Protein AF-A0AA39QIR9-F1 (afdb_monomer_lite)

pLDDT: mean 86.11, std 10.98, range [43.44, 98.12]

Sequence (149 aa):
VAISDCYSLELSRDPSKNLQDYHADSPRQRIELWTPGAADGTTKFKWSLSSQTETTKNFFHRMQVLSWGDGEPIVTLDAVNDRIIIKNYKRDCDVTGCPSIPLDRFTDRTTVHFVVVIFSLKGSINYVIKDAADDSAALLSYSVKGNGK

Secondary structure (DSSP, 8-state):
----S-------SSGGGG-BTTTSSS-B-----PPPPPPSEEEEEEEE--TT----SS-EEEEEEE-TTTSSEEEEEEEETTEEEEEETTS-HHHHT--EEEGGGTTTSEEEEEEEEE-STT-EEEEEEEESS--SSEEEEEEEES---

Foldseek 3Di:
DDPPDDDDDDADPPNLVQWDPNVDPDTDHDDDDDDPDDAQFKDKDKDAAAPPDDAEQDWDFPDFDADPVVRGGQWTFTDHPQKTWIDGPVDDCVVVVTDMDGNVLGHPFMKMWMWGWHQDQFIKIWIFIATPVDRPDTSDIDIDTGHSD

Structure (mmCIF, N/CA/C/O backbone):
data_AF-A0AA39QIR9-F1
#
_entry.id   AF-A0AA39QIR9-F1
#
loop_
_atom_site.group_PDB
_atom_site.id
_atom_site.type_symbol
_atom_site.label_atom_id
_atom_site.label_alt_id
_atom_site.label_comp_id
_atom_site.label_asym_id
_atom_site.label_entity_id
_atom_site.label_seq_id
_atom_site.pdbx_PDB_ins_code
_atom_site.Cartn_x
_atom_site.Cartn_y
_atom_site.Cartn_z
_atom_site.occupancy
_atom_site.B_iso_or_equiv
_atom_site.auth_seq_id
_atom_site.auth_comp_id
_atom_site.auth_asym_id
_atom_site.auth_atom_id
_atom_site.pdbx_PDB_model_num
ATOM 1 N N . VAL A 1 1 ? -16.528 8.682 -7.919 1.00 54.56 1 VAL A N 1
ATOM 2 C CA . VAL A 1 1 ? -16.325 8.582 -9.380 1.00 54.56 1 VAL A CA 1
ATOM 3 C C . VAL A 1 1 ? -16.759 7.192 -9.791 1.00 54.56 1 VAL A C 1
ATOM 5 O O . VAL A 1 1 ? -16.190 6.235 -9.282 1.00 54.56 1 VAL A O 1
ATOM 8 N N . ALA A 1 2 ? -17.819 7.074 -10.588 1.00 57.44 2 ALA A N 1
ATOM 9 C CA . ALA A 1 2 ? -18.200 5.799 -11.181 1.00 57.44 2 ALA A CA 1
ATOM 10 C C . ALA A 1 2 ? -17.486 5.697 -12.530 1.00 57.44 2 ALA A C 1
ATOM 12 O O . ALA A 1 2 ? -17.659 6.562 -13.383 1.00 57.44 2 ALA A O 1
ATOM 13 N N . ILE A 1 3 ? -16.637 4.689 -12.676 1.00 66.81 3 ILE A N 1
ATOM 14 C CA . ILE A 1 3 ? -16.000 4.346 -13.944 1.00 66.81 3 ILE A CA 1
ATOM 15 C C . ILE A 1 3 ? -17.007 3.449 -14.665 1.00 66.81 3 ILE A C 1
ATOM 17 O O . ILE A 1 3 ? -17.225 2.321 -14.227 1.00 66.81 3 ILE A O 1
ATOM 21 N N . SER A 1 4 ? -17.695 3.980 -15.679 1.00 72.75 4 SER A N 1
ATOM 22 C CA . SER A 1 4 ? -18.749 3.252 -16.405 1.00 72.75 4 SER A CA 1
ATOM 23 C C . SER A 1 4 ? -18.200 2.193 -17.357 1.00 72.75 4 SER A C 1
ATOM 25 O O . SER A 1 4 ? -18.900 1.229 -17.640 1.00 72.75 4 SER A O 1
ATOM 27 N N . ASP A 1 5 ? -16.953 2.358 -17.802 1.00 75.69 5 ASP A N 1
ATOM 28 C CA . ASP A 1 5 ? -16.309 1.530 -18.818 1.00 75.69 5 ASP A CA 1
ATOM 29 C C . ASP A 1 5 ? -14.858 1.220 -18.444 1.00 75.69 5 ASP A C 1
ATOM 31 O O . ASP A 1 5 ? -14.193 1.993 -17.749 1.00 75.69 5 ASP A O 1
ATOM 35 N N . CYS A 1 6 ? -14.342 0.090 -18.926 1.00 77.56 6 CYS A N 1
ATOM 36 C CA . CYS A 1 6 ? -12.932 -0.245 -18.774 1.00 77.56 6 CYS A CA 1
ATOM 37 C C . CYS A 1 6 ? -12.062 0.801 -19.486 1.00 77.56 6 CYS A C 1
ATOM 39 O O . CYS A 1 6 ? -12.260 1.082 -20.665 1.00 77.56 6 CYS A O 1
ATOM 41 N N . TYR A 1 7 ? -11.053 1.324 -18.796 1.00 75.88 7 TYR A N 1
ATOM 42 C CA . TYR A 1 7 ? -9.969 2.082 -19.413 1.00 75.88 7 TYR A CA 1
ATOM 43 C C . TYR A 1 7 ? -8.637 1.390 -19.139 1.00 75.88 7 TYR A C 1
ATOM 45 O O . TYR A 1 7 ? -8.449 0.733 -18.112 1.00 75.88 7 TYR A O 1
ATOM 53 N N . SER A 1 8 ? -7.704 1.554 -20.069 1.00 78.44 8 SER A N 1
ATOM 54 C CA . SER A 1 8 ? -6.334 1.066 -19.954 1.00 78.44 8 SER A CA 1
ATOM 55 C C . SER A 1 8 ? -5.386 2.254 -19.954 1.00 78.44 8 SER A C 1
ATOM 57 O O . SER A 1 8 ? -5.582 3.215 -20.695 1.00 78.44 8 SER A O 1
ATOM 59 N N . LEU A 1 9 ? -4.372 2.191 -19.098 1.00 77.88 9 LEU A N 1
ATOM 60 C CA . LEU A 1 9 ? -3.316 3.190 -18.998 1.00 77.88 9 LEU A CA 1
ATOM 61 C C . LEU A 1 9 ? -1.988 2.455 -19.151 1.00 77.88 9 LEU A C 1
ATOM 63 O O . LEU A 1 9 ? -1.767 1.442 -18.489 1.00 77.88 9 LEU A O 1
ATOM 67 N N . GLU A 1 10 ? -1.125 2.956 -20.025 1.00 76.75 10 GLU A N 1
ATOM 68 C CA . GLU A 1 10 ? 0.210 2.412 -20.264 1.00 76.75 10 GLU A CA 1
ATOM 69 C C . GLU A 1 10 ? 1.235 3.533 -20.097 1.00 76.75 10 GLU A C 1
ATOM 71 O O . GLU A 1 10 ? 1.004 4.676 -20.496 1.00 76.75 10 GLU A O 1
ATOM 76 N N . LEU A 1 11 ? 2.368 3.201 -19.486 1.00 73.81 11 LEU A N 1
ATOM 77 C CA . LEU A 1 11 ? 3.519 4.087 -19.403 1.00 73.81 11 LEU A CA 1
ATOM 78 C C . LEU A 1 11 ? 4.429 3.845 -20.608 1.00 73.81 11 LEU A C 1
ATOM 80 O O . LEU A 1 11 ? 4.700 2.704 -20.975 1.00 73.81 11 LEU A O 1
ATOM 84 N N . SER A 1 12 ? 4.956 4.923 -21.191 1.00 80.75 12 SER A N 1
ATOM 85 C CA . SER A 1 12 ? 5.990 4.840 -22.228 1.00 80.75 12 SER A CA 1
ATOM 86 C C . SER A 1 12 ? 7.178 3.995 -21.754 1.00 80.75 12 SER A C 1
ATOM 88 O O . SER A 1 12 ? 7.619 4.133 -20.611 1.00 80.75 12 SER A O 1
ATOM 90 N N . ARG A 1 13 ? 7.760 3.199 -22.665 1.00 78.00 13 ARG A N 1
ATOM 91 C CA . ARG A 1 13 ? 9.031 2.482 -22.437 1.00 78.00 13 ARG A CA 1
ATOM 92 C C . ARG A 1 13 ? 10.202 3.408 -22.118 1.00 78.00 13 ARG A C 1
ATOM 94 O O . ARG A 1 13 ? 11.184 2.957 -21.547 1.00 78.00 13 ARG A O 1
ATOM 101 N N . ASP A 1 14 ? 10.106 4.675 -22.511 1.00 82.25 14 ASP A N 1
ATOM 102 C CA . ASP A 1 14 ? 10.972 5.749 -22.036 1.00 82.25 14 ASP A CA 1
ATOM 103 C C . ASP A 1 14 ? 10.327 6.390 -20.791 1.00 82.25 14 ASP A C 1
ATOM 105 O O . ASP A 1 14 ? 9.357 7.145 -20.947 1.00 82.25 14 ASP A O 1
ATOM 109 N N . PRO A 1 15 ? 10.831 6.106 -19.571 1.00 74.19 15 PRO A N 1
ATOM 110 C CA . PRO A 1 15 ? 10.230 6.573 -18.327 1.00 74.19 15 PRO A CA 1
ATOM 111 C C . PRO A 1 15 ? 10.290 8.098 -18.179 1.00 74.19 15 PRO A C 1
ATOM 113 O O . PRO A 1 15 ? 9.440 8.674 -17.498 1.00 74.19 15 PRO A O 1
ATOM 116 N N . SER A 1 16 ? 11.250 8.764 -18.834 1.00 78.81 16 SER A N 1
ATOM 117 C CA . SER A 1 16 ? 11.403 10.224 -18.759 1.00 78.81 16 SER A CA 1
ATOM 118 C C . SER A 1 16 ? 10.195 10.966 -19.336 1.00 78.81 16 SER A C 1
ATOM 120 O O . SER A 1 16 ? 9.836 12.040 -18.862 1.00 78.81 16 SER A O 1
ATOM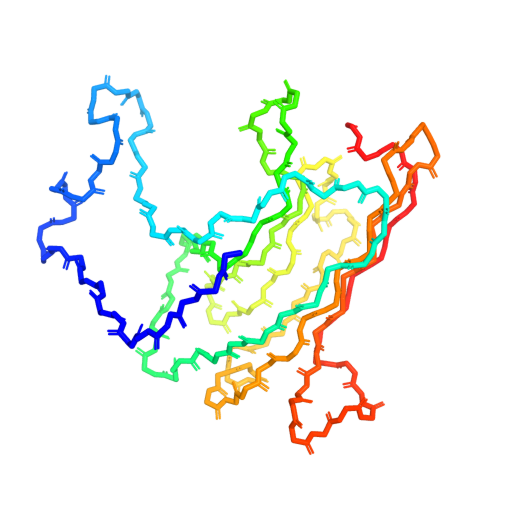 122 N N . LYS A 1 17 ? 9.499 10.343 -20.293 1.00 82.19 17 LYS A N 1
ATOM 123 C CA . LYS A 1 17 ? 8.285 10.884 -20.921 1.00 82.19 17 LYS A CA 1
ATOM 124 C C . LYS A 1 17 ? 7.035 10.765 -20.055 1.00 82.19 17 LYS A C 1
ATOM 126 O O . LYS A 1 17 ? 6.028 11.388 -20.365 1.00 82.19 17 LYS A O 1
ATOM 131 N N . ASN A 1 18 ? 7.097 9.977 -18.984 1.00 79.12 18 ASN A N 1
ATOM 132 C CA . ASN A 1 18 ? 5.990 9.797 -18.046 1.00 79.12 18 ASN A CA 1
ATOM 133 C C . ASN A 1 18 ? 6.151 10.652 -16.780 1.00 79.12 18 ASN A C 1
ATOM 135 O O . ASN A 1 18 ? 5.406 10.480 -15.813 1.00 79.12 18 ASN A O 1
ATOM 139 N N . LEU A 1 19 ? 7.165 11.518 -16.753 1.00 81.56 19 LEU A N 1
ATOM 140 C CA . LEU A 1 19 ? 7.450 12.383 -15.624 1.00 81.56 19 LEU A CA 1
ATOM 141 C C . LEU A 1 19 ? 6.509 13.586 -15.629 1.00 81.56 19 LEU A C 1
ATOM 143 O O . LEU A 1 19 ? 6.564 14.452 -16.499 1.00 81.56 19 LEU A O 1
ATOM 147 N N . GLN A 1 20 ? 5.671 13.657 -14.606 1.00 74.38 20 GLN A N 1
ATOM 148 C CA . GLN A 1 20 ? 5.042 14.891 -14.184 1.00 74.38 20 GLN A CA 1
ATOM 149 C C . GLN A 1 20 ? 6.104 15.823 -13.586 1.00 74.38 20 GLN A C 1
ATOM 151 O O . GLN A 1 20 ? 7.018 15.366 -12.895 1.00 74.38 20 GLN A O 1
ATOM 156 N N . ASP A 1 21 ? 5.945 17.127 -13.820 1.00 76.44 21 ASP A N 1
ATOM 157 C CA . ASP A 1 21 ? 6.820 18.175 -13.290 1.00 76.44 21 ASP A CA 1
ATOM 158 C C . ASP A 1 21 ? 8.289 17.977 -13.706 1.00 76.44 21 ASP A C 1
ATOM 160 O O . ASP A 1 21 ? 9.186 18.100 -12.882 1.00 76.44 21 ASP A O 1
ATOM 164 N N . TYR A 1 22 ? 8.549 17.673 -14.987 1.00 66.56 22 TYR A N 1
ATOM 165 C CA . TYR A 1 22 ? 9.892 17.384 -15.533 1.00 66.56 22 TYR A CA 1
ATOM 166 C C . TYR A 1 22 ? 10.968 18.440 -15.196 1.00 66.56 22 TYR A C 1
ATOM 168 O O . TYR A 1 22 ? 12.158 18.148 -15.223 1.00 66.56 22 TYR A O 1
ATOM 176 N N . HIS A 1 23 ? 10.555 19.667 -14.872 1.00 68.31 23 HIS A N 1
ATOM 177 C CA . HIS A 1 23 ? 11.441 20.770 -14.496 1.00 68.31 23 HIS A CA 1
ATOM 178 C C . HIS A 1 23 ? 11.698 20.896 -12.987 1.00 68.31 23 HIS A C 1
ATOM 180 O O . HIS A 1 23 ? 12.457 21.771 -12.583 1.00 68.31 23 HIS A O 1
ATOM 186 N N . ALA A 1 24 ? 11.046 20.085 -12.154 1.00 72.38 24 ALA A N 1
ATOM 187 C CA . ALA A 1 24 ? 11.278 20.061 -10.717 1.00 72.38 24 ALA A CA 1
ATOM 188 C C . ALA A 1 24 ? 12.513 19.217 -10.379 1.00 72.38 24 ALA A C 1
ATOM 190 O O . ALA A 1 24 ? 12.850 18.281 -11.100 1.00 72.38 24 ALA A O 1
ATOM 191 N N . ASP A 1 25 ? 13.128 19.485 -9.227 1.00 71.94 25 ASP A N 1
ATOM 192 C CA . ASP A 1 25 ? 14.271 18.709 -8.719 1.00 71.94 25 ASP A CA 1
ATOM 193 C C . ASP A 1 25 ? 13.917 17.234 -8.442 1.00 71.94 25 ASP A C 1
ATOM 195 O O . ASP A 1 25 ? 14.792 16.371 -8.364 1.00 71.94 25 ASP A O 1
ATOM 199 N N . SER A 1 26 ? 12.622 16.930 -8.303 1.00 75.62 26 SER A N 1
ATOM 200 C CA . SER A 1 26 ? 12.095 15.580 -8.107 1.00 75.62 26 SER A CA 1
ATOM 201 C C . SER A 1 26 ? 10.854 15.356 -8.983 1.00 75.62 26 SER A C 1
ATOM 203 O O . SER A 1 26 ? 9.719 15.488 -8.512 1.00 75.62 26 SER A O 1
ATOM 205 N N . PRO A 1 27 ? 11.043 15.061 -10.281 1.00 80.06 27 PRO A N 1
ATOM 206 C CA . PRO A 1 27 ? 9.939 14.752 -11.175 1.00 80.06 27 PRO A CA 1
ATOM 207 C C . PRO A 1 27 ? 9.307 13.402 -10.808 1.00 80.06 27 PRO A C 1
ATOM 209 O O . PRO A 1 27 ? 9.981 12.482 -10.340 1.00 80.06 27 PRO A O 1
ATOM 212 N N . ARG A 1 28 ? 7.990 13.271 -11.006 1.00 82.44 28 ARG A N 1
ATOM 213 C CA . ARG A 1 28 ? 7.187 12.164 -10.448 1.00 82.44 28 ARG A CA 1
ATOM 214 C C . ARG A 1 28 ? 6.472 11.378 -11.533 1.00 82.44 28 ARG A C 1
ATOM 216 O O . ARG A 1 28 ? 5.944 11.964 -12.465 1.00 82.44 28 ARG A O 1
ATOM 223 N N . GLN A 1 29 ? 6.360 10.063 -11.375 1.00 83.62 29 GLN A N 1
ATOM 224 C CA . GLN A 1 29 ? 5.488 9.235 -12.214 1.00 83.62 29 GLN A CA 1
ATOM 225 C C . GLN A 1 29 ? 4.246 8.849 -11.423 1.00 83.62 29 GLN A C 1
ATOM 227 O O . GLN A 1 29 ? 4.362 8.258 -10.350 1.00 83.62 29 GLN A O 1
ATOM 232 N N . ARG A 1 30 ? 3.060 9.199 -11.932 1.00 82.88 30 ARG A N 1
ATOM 233 C CA . ARG A 1 30 ? 1.789 8.953 -11.243 1.00 82.88 30 ARG A CA 1
ATOM 234 C C . ARG A 1 30 ? 0.700 8.527 -12.219 1.00 82.88 30 ARG A C 1
ATOM 236 O O . ARG A 1 30 ? 0.372 9.253 -13.150 1.00 82.88 30 ARG A O 1
ATOM 243 N N . ILE A 1 31 ? 0.116 7.364 -11.949 1.00 85.25 31 ILE A N 1
ATOM 244 C CA . ILE A 1 31 ? -1.192 6.960 -12.463 1.00 85.25 31 ILE A CA 1
ATOM 245 C C . ILE A 1 31 ? -2.059 6.726 -11.233 1.00 85.25 31 ILE A C 1
ATOM 247 O O . ILE A 1 31 ? -1.906 5.721 -10.542 1.00 85.25 31 ILE A O 1
ATOM 251 N N . GLU A 1 32 ? -2.925 7.687 -10.923 1.00 84.50 32 GLU A N 1
ATOM 252 C CA . GLU A 1 32 ? -3.680 7.699 -9.672 1.00 84.50 32 GLU A CA 1
ATOM 253 C C . GLU A 1 32 ? -5.166 7.914 -9.926 1.00 84.50 32 GLU A C 1
ATOM 255 O O . GLU A 1 32 ? -5.570 8.728 -10.758 1.00 84.50 32 GLU A O 1
ATOM 260 N N . LEU A 1 33 ? -5.986 7.192 -9.166 1.00 84.19 33 LEU A N 1
ATOM 261 C CA . LEU A 1 33 ? -7.424 7.409 -9.117 1.00 84.19 33 LEU A CA 1
ATOM 262 C C . LEU A 1 33 ? -7.739 8.188 -7.855 1.00 84.19 33 LEU A C 1
ATOM 264 O O . LEU A 1 33 ? -7.673 7.666 -6.743 1.00 84.19 33 LEU A O 1
ATOM 268 N N . TRP A 1 34 ? -8.067 9.458 -8.050 1.00 80.06 34 TRP A N 1
ATOM 269 C CA . TRP A 1 34 ? -8.344 10.361 -6.953 1.00 80.06 34 TRP A CA 1
ATOM 270 C C . TRP A 1 34 ? -9.777 10.184 -6.447 1.00 80.06 34 TRP A C 1
ATOM 272 O O . TRP A 1 34 ? -10.744 10.256 -7.212 1.00 80.06 34 TRP A O 1
ATOM 282 N N . THR A 1 35 ? -9.933 9.993 -5.140 1.00 75.38 35 THR A N 1
ATOM 283 C CA . THR A 1 35 ? -11.239 10.066 -4.477 1.00 75.38 35 THR A CA 1
ATOM 284 C C . THR A 1 35 ? -11.452 11.472 -3.920 1.00 75.38 35 THR A C 1
ATOM 286 O O . THR A 1 35 ? -10.484 12.080 -3.461 1.00 75.38 35 THR A O 1
ATOM 289 N N . PRO A 1 36 ? -12.688 12.010 -3.901 1.00 72.00 36 PRO A N 1
ATOM 290 C CA . PRO A 1 36 ? -12.978 13.243 -3.170 1.00 72.00 36 PRO A CA 1
ATOM 291 C C . PRO A 1 36 ? -12.415 13.184 -1.746 1.00 72.00 36 PRO A C 1
ATOM 293 O O . PRO A 1 36 ? -12.327 12.095 -1.173 1.00 72.00 36 PRO A O 1
ATOM 296 N N . GLY A 1 37 ? -12.027 14.339 -1.193 1.00 68.00 37 GLY A N 1
ATOM 297 C CA . GLY A 1 37 ? -11.491 14.418 0.166 1.00 68.00 37 GLY A CA 1
ATOM 298 C C . GLY A 1 37 ? -12.383 13.653 1.144 1.00 68.00 37 GLY A C 1
ATOM 299 O O . GLY A 1 37 ? -13.591 13.887 1.199 1.00 68.00 37 GLY A O 1
ATOM 300 N N . ALA A 1 38 ? -11.799 12.694 1.860 1.00 65.81 38 ALA A N 1
ATOM 301 C CA . ALA A 1 38 ? -12.534 11.901 2.829 1.00 65.81 38 ALA A CA 1
ATOM 302 C C . ALA A 1 38 ? -12.762 12.750 4.087 1.00 65.81 38 ALA A C 1
ATOM 304 O O . ALA A 1 38 ? -11.805 13.243 4.679 1.00 65.81 38 ALA A O 1
ATOM 305 N N . ALA A 1 39 ? -14.022 12.923 4.491 1.00 72.88 39 ALA A N 1
ATOM 306 C CA . ALA A 1 39 ? -14.335 13.308 5.864 1.00 72.88 39 ALA A CA 1
ATOM 307 C C . ALA A 1 39 ? -13.966 12.159 6.821 1.00 72.88 39 ALA A C 1
ATOM 309 O O . ALA A 1 39 ? -13.638 11.055 6.371 1.00 72.88 39 ALA A O 1
ATOM 310 N N . ASP A 1 40 ? -14.061 12.396 8.132 1.00 79.81 40 ASP A N 1
ATOM 311 C CA . ASP A 1 40 ? -14.013 11.315 9.118 1.00 79.81 40 ASP A CA 1
ATOM 312 C C . ASP A 1 40 ? -14.945 10.176 8.694 1.00 79.81 40 ASP A C 1
ATOM 314 O O . ASP A 1 40 ? -16.114 10.397 8.366 1.00 79.81 40 ASP A O 1
ATOM 318 N N . GLY A 1 41 ? -14.432 8.948 8.689 1.00 82.81 41 GLY A N 1
ATOM 319 C CA . GLY A 1 41 ? -15.223 7.807 8.255 1.00 82.81 41 GLY A CA 1
ATOM 320 C C . GLY A 1 41 ? -14.416 6.714 7.585 1.00 82.81 41 GLY A C 1
ATOM 321 O O . GLY A 1 41 ? -13.202 6.608 7.748 1.00 82.81 41 GLY A O 1
ATOM 322 N N . THR A 1 42 ? -15.141 5.853 6.873 1.00 85.38 42 THR A N 1
ATOM 323 C CA . THR A 1 42 ? -14.605 4.640 6.253 1.00 85.38 42 THR A CA 1
ATOM 324 C C . THR A 1 42 ? -14.669 4.737 4.738 1.00 85.38 42 THR A C 1
ATOM 326 O O . THR A 1 42 ? -15.749 4.879 4.167 1.00 85.38 42 THR A O 1
ATOM 329 N N . THR A 1 43 ? -13.526 4.548 4.090 1.00 89.88 43 THR A N 1
ATOM 330 C CA . THR A 1 43 ? -13.419 4.326 2.649 1.00 89.88 43 THR A CA 1
ATOM 331 C C . THR A 1 43 ? -13.182 2.841 2.390 1.00 89.88 43 THR A C 1
ATOM 333 O O . THR A 1 43 ? -12.298 2.230 2.994 1.00 89.88 43 THR A O 1
ATOM 336 N N . LYS A 1 44 ? -13.967 2.255 1.477 1.00 91.38 44 LYS A N 1
ATOM 337 C CA . LYS A 1 44 ? -1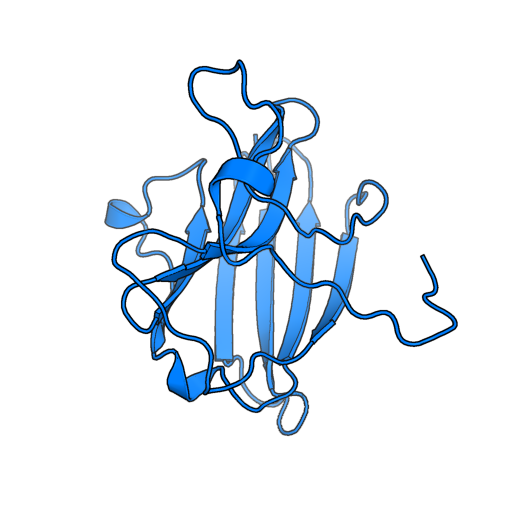3.841 0.856 1.051 1.00 91.38 44 LYS A CA 1
ATOM 338 C C . LYS A 1 44 ? -13.650 0.774 -0.458 1.00 91.38 44 LYS A C 1
ATOM 340 O O . LYS A 1 44 ? -14.435 1.349 -1.206 1.00 91.38 44 LYS A O 1
ATOM 345 N N . PHE A 1 45 ? -12.645 0.030 -0.905 1.00 91.56 45 PHE A N 1
ATOM 346 C CA . PHE A 1 45 ? -12.384 -0.213 -2.327 1.00 91.56 45 PHE A CA 1
ATOM 347 C C . PHE A 1 45 ? -11.733 -1.584 -2.531 1.00 91.56 45 PHE A C 1
ATOM 349 O O . PHE A 1 45 ? -11.286 -2.215 -1.572 1.00 91.56 45 PHE A O 1
ATOM 356 N N . LYS A 1 46 ? -11.717 -2.069 -3.774 1.00 94.12 46 LYS A N 1
ATOM 357 C CA . LYS A 1 46 ? -11.111 -3.353 -4.138 1.00 94.12 46 LYS A CA 1
ATOM 358 C C . LYS A 1 46 ? -10.321 -3.241 -5.433 1.00 94.12 46 LYS A C 1
ATOM 360 O O . LYS A 1 46 ? -10.725 -2.489 -6.317 1.00 94.12 46 LYS A O 1
ATOM 365 N N . TRP A 1 47 ? -9.234 -3.990 -5.536 1.00 94.44 47 TRP A N 1
ATOM 366 C CA . TRP A 1 47 ? -8.412 -4.097 -6.742 1.00 94.44 47 TRP A CA 1
ATOM 367 C C . TRP A 1 47 ? -7.555 -5.369 -6.669 1.00 94.44 47 TRP A C 1
ATOM 369 O O . TRP A 1 47 ? -7.602 -6.085 -5.674 1.00 94.44 47 TRP A O 1
ATOM 379 N N . SER A 1 48 ? -6.816 -5.682 -7.730 1.00 95.19 48 SER A N 1
ATOM 380 C CA . SER A 1 48 ? -5.906 -6.832 -7.788 1.00 95.19 48 SER A CA 1
ATOM 381 C C . SER A 1 48 ? -4.558 -6.419 -8.366 1.00 95.19 48 SER A C 1
ATOM 383 O O . SER A 1 48 ? -4.515 -5.629 -9.312 1.00 95.19 48 SER A O 1
ATOM 385 N N . LEU A 1 49 ? -3.472 -6.986 -7.838 1.00 95.38 49 LEU A N 1
ATOM 386 C CA . LEU A 1 49 ? -2.124 -6.830 -8.385 1.00 95.38 49 LEU A CA 1
ATOM 387 C C . LEU A 1 49 ? -1.701 -8.115 -9.098 1.00 95.38 49 LEU A C 1
ATOM 389 O O . LEU A 1 49 ? -1.759 -9.179 -8.491 1.00 95.38 49 LEU A O 1
ATOM 393 N N . SER A 1 50 ? -1.242 -8.022 -10.346 1.00 95.38 50 SER A N 1
ATOM 394 C CA . SER A 1 50 ? -0.716 -9.183 -11.079 1.00 95.38 50 SER A CA 1
ATOM 395 C C . SER A 1 50 ? 0.592 -9.681 -10.459 1.00 95.38 50 SER A C 1
ATOM 397 O O . SER A 1 50 ? 1.449 -8.862 -10.119 1.00 95.38 50 SER A O 1
ATOM 399 N N . SER A 1 51 ? 0.792 -10.995 -10.367 1.00 95.31 51 SER A N 1
ATOM 400 C CA . SER A 1 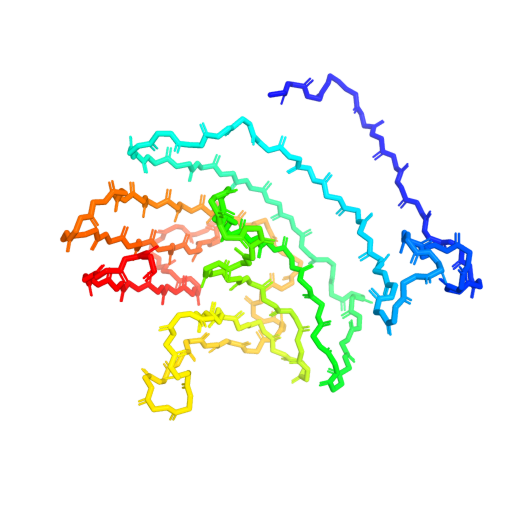51 ? 2.074 -11.609 -9.975 1.00 95.31 51 SER A CA 1
ATOM 401 C C . SER A 1 51 ? 3.212 -11.340 -10.955 1.00 95.31 51 SER A C 1
ATOM 403 O O . SER A 1 51 ? 4.372 -11.456 -10.580 1.00 95.31 51 SER A O 1
ATOM 405 N N . GLN A 1 52 ? 2.902 -10.901 -12.177 1.00 94.06 52 GLN A N 1
ATOM 406 C CA . GLN A 1 52 ? 3.899 -10.410 -13.134 1.00 94.06 52 GLN A CA 1
ATOM 407 C C . GLN A 1 52 ? 4.454 -9.028 -12.751 1.00 94.06 52 GLN A C 1
ATOM 409 O O . GLN A 1 52 ? 5.326 -8.498 -13.433 1.00 94.06 52 GLN A O 1
ATOM 414 N N . THR A 1 53 ? 3.929 -8.407 -11.690 1.00 88.69 53 THR A N 1
ATOM 415 C CA . THR A 1 53 ? 4.444 -7.136 -11.181 1.00 88.69 53 THR A CA 1
ATOM 416 C C . THR A 1 53 ? 5.808 -7.354 -10.545 1.00 88.69 53 THR A C 1
ATOM 418 O O . THR A 1 53 ? 5.915 -7.976 -9.490 1.00 88.69 53 THR A O 1
ATOM 421 N N . GLU A 1 54 ? 6.836 -6.759 -11.135 1.00 88.00 54 GLU A N 1
ATOM 422 C CA . GLU A 1 54 ? 8.166 -6.704 -10.540 1.00 88.00 54 GLU A CA 1
ATOM 423 C C . GLU A 1 54 ? 8.267 -5.594 -9.486 1.00 88.00 54 GLU A C 1
ATOM 425 O O . GLU A 1 54 ? 7.529 -4.599 -9.493 1.00 88.00 54 GLU A O 1
ATOM 430 N N . THR A 1 55 ? 9.217 -5.753 -8.569 1.00 93.56 55 THR A N 1
ATOM 431 C CA . THR A 1 55 ? 9.585 -4.715 -7.606 1.00 93.56 55 THR A CA 1
ATOM 432 C C . THR A 1 55 ? 11.075 -4.428 -7.677 1.00 93.56 55 THR A C 1
ATOM 434 O O . THR A 1 55 ? 11.852 -5.176 -8.264 1.00 93.56 55 THR A O 1
ATOM 437 N N . THR A 1 56 ? 11.488 -3.308 -7.090 1.00 92.50 56 THR A N 1
ATOM 438 C CA . THR A 1 56 ? 12.900 -2.927 -7.014 1.00 92.50 56 THR A CA 1
ATOM 439 C C . THR A 1 56 ? 13.249 -2.521 -5.585 1.00 92.50 56 THR A C 1
ATOM 441 O O . THR A 1 56 ? 12.409 -2.588 -4.686 1.00 92.50 56 THR A O 1
ATOM 444 N N . LYS A 1 57 ? 14.480 -2.039 -5.386 1.00 93.00 57 LYS A N 1
ATOM 445 C CA . LYS A 1 57 ? 14.904 -1.391 -4.135 1.00 93.00 57 LYS A CA 1
ATOM 446 C C . LYS A 1 57 ? 14.200 -0.063 -3.873 1.00 93.00 57 LYS A C 1
ATOM 448 O O . LYS A 1 57 ? 14.164 0.384 -2.730 1.00 93.00 57 LYS A O 1
ATOM 453 N N . ASN A 1 58 ? 13.640 0.547 -4.914 1.00 90.88 58 ASN A N 1
ATOM 454 C CA . ASN A 1 58 ? 12.834 1.752 -4.811 1.00 90.88 58 ASN A CA 1
ATOM 455 C C . ASN A 1 58 ? 11.361 1.383 -4.625 1.00 90.88 58 ASN A C 1
ATOM 457 O O . ASN A 1 58 ? 10.893 0.353 -5.117 1.00 90.88 58 ASN A O 1
ATOM 461 N N . PHE A 1 59 ? 10.637 2.236 -3.907 1.00 90.81 59 PHE A N 1
ATOM 462 C CA . PHE A 1 59 ? 9.219 2.033 -3.650 1.00 90.81 59 PHE A CA 1
ATOM 463 C C . PHE A 1 59 ? 8.381 2.280 -4.908 1.00 90.81 59 PHE A C 1
ATOM 465 O O . PHE A 1 59 ? 8.683 3.155 -5.719 1.00 90.81 59 PHE A O 1
ATOM 472 N N . PHE A 1 60 ? 7.272 1.554 -5.009 1.00 92.25 60 PHE A N 1
ATOM 473 C CA . PHE A 1 60 ? 6.169 1.882 -5.902 1.00 92.25 60 PHE A CA 1
ATOM 474 C C . PHE A 1 60 ? 4.897 2.029 -5.077 1.00 92.25 60 PHE A C 1
ATOM 476 O O . PHE A 1 60 ? 4.389 1.037 -4.545 1.00 92.25 60 PHE A O 1
ATOM 483 N N . HIS A 1 61 ? 4.370 3.251 -4.988 1.00 93.62 61 HIS A N 1
ATOM 484 C CA . HIS A 1 61 ? 3.098 3.494 -4.317 1.00 93.62 61 HIS A CA 1
ATOM 485 C C . HIS A 1 61 ? 1.962 2.763 -5.047 1.00 93.62 61 HIS A C 1
ATOM 487 O O . HIS A 1 61 ? 1.838 2.815 -6.273 1.00 93.62 61 HIS A O 1
ATOM 493 N N . ARG A 1 62 ? 1.128 2.065 -4.278 1.00 94.25 62 ARG A N 1
ATOM 494 C CA . ARG A 1 62 ? -0.103 1.399 -4.736 1.00 94.25 62 ARG A CA 1
ATOM 495 C C . ARG A 1 62 ? -1.350 2.099 -4.215 1.00 94.25 62 ARG A C 1
ATOM 497 O O . ARG A 1 62 ? -2.400 2.049 -4.844 1.00 94.25 62 ARG A O 1
ATOM 504 N N . MET A 1 63 ? -1.233 2.747 -3.061 1.00 93.62 63 MET A N 1
ATOM 505 C CA . MET A 1 63 ? -2.283 3.539 -2.435 1.00 93.62 63 MET A CA 1
ATOM 506 C C . MET A 1 63 ? -1.649 4.533 -1.468 1.00 93.62 63 MET A C 1
ATOM 508 O O . MET A 1 63 ? -0.613 4.239 -0.871 1.00 93.62 63 MET A O 1
ATOM 512 N N . GLN A 1 64 ? -2.295 5.682 -1.284 1.00 92.75 64 GLN A N 1
ATOM 513 C CA . GLN A 1 64 ? -1.914 6.642 -0.262 1.00 92.75 64 GLN A CA 1
ATOM 514 C C . GLN A 1 64 ? -3.126 7.302 0.395 1.00 92.75 64 GLN A C 1
ATOM 516 O O . GLN A 1 64 ? -4.152 7.540 -0.241 1.00 92.75 64 GLN A O 1
ATOM 521 N N . VAL A 1 65 ? -2.974 7.627 1.677 1.00 90.12 65 VAL A N 1
ATOM 522 C CA . VAL A 1 65 ? -3.766 8.635 2.381 1.00 90.12 65 VAL A CA 1
ATOM 523 C C . VAL A 1 65 ? -2.935 9.910 2.384 1.00 90.12 65 VAL A C 1
ATOM 525 O O . VAL A 1 65 ? -1.915 9.980 3.069 1.00 90.12 65 VAL A O 1
ATOM 528 N N . LEU A 1 66 ? -3.361 10.898 1.601 1.00 87.62 66 LEU A N 1
ATOM 529 C CA . LEU A 1 66 ? -2.656 12.166 1.427 1.00 87.62 66 LEU A CA 1
ATOM 530 C C . LEU A 1 66 ? -3.223 13.250 2.357 1.00 87.62 66 LEU A C 1
ATOM 532 O O . LEU A 1 66 ? -4.441 13.429 2.441 1.00 87.62 66 LEU A O 1
ATOM 536 N N . SER A 1 67 ? -2.340 14.008 3.010 1.00 82.62 67 SER A N 1
ATOM 537 C CA . SER A 1 67 ? -2.703 15.245 3.707 1.00 82.62 67 SER A CA 1
ATOM 538 C C . SER A 1 67 ? -2.879 16.374 2.694 1.00 82.62 67 SER A C 1
ATOM 540 O O . SER A 1 67 ? -1.930 16.744 2.008 1.00 82.62 67 SER A O 1
ATOM 542 N N . TRP A 1 68 ? -4.072 16.967 2.609 1.00 74.62 68 TRP A N 1
ATOM 543 C CA . TRP A 1 68 ? -4.294 18.133 1.739 1.00 74.62 68 TRP A CA 1
ATOM 544 C C . TRP A 1 68 ? -3.571 19.385 2.242 1.00 74.62 68 TRP A C 1
ATOM 546 O O . TRP A 1 68 ? -3.171 20.217 1.437 1.00 74.62 68 TRP A O 1
ATOM 556 N N . GLY A 1 69 ? -3.419 19.525 3.563 1.00 75.00 69 GLY A N 1
ATOM 557 C CA . GLY A 1 69 ? -2.738 20.673 4.162 1.00 75.00 69 GLY A CA 1
ATOM 558 C C . GLY A 1 69 ? -1.229 20.638 3.943 1.00 75.00 69 GLY A C 1
ATOM 559 O O . GLY A 1 69 ? -0.640 21.675 3.660 1.00 75.00 69 GLY A O 1
ATOM 560 N N . ASP A 1 70 ? -0.630 19.448 4.032 1.00 75.94 70 ASP A N 1
ATOM 561 C CA . ASP A 1 70 ? 0.824 19.288 3.909 1.00 75.94 70 ASP A CA 1
ATOM 562 C C . ASP A 1 70 ? 1.260 18.967 2.471 1.00 75.94 70 ASP A C 1
ATOM 564 O O . ASP A 1 70 ? 2.425 19.121 2.132 1.00 75.94 70 ASP A O 1
ATOM 568 N N . GLY A 1 71 ? 0.342 18.495 1.618 1.00 80.75 71 GLY A N 1
ATOM 569 C CA . GLY A 1 71 ? 0.655 18.054 0.255 1.00 80.75 71 GLY A CA 1
ATOM 570 C C . GLY A 1 71 ? 1.443 16.741 0.185 1.00 80.75 71 GLY A C 1
ATOM 571 O O . GLY A 1 71 ? 1.936 16.381 -0.885 1.00 80.75 71 GLY A O 1
ATOM 572 N N . GLU A 1 72 ? 1.547 16.018 1.302 1.00 84.31 72 GLU A N 1
ATOM 573 C CA . GLU A 1 72 ? 2.390 14.833 1.468 1.00 84.31 72 GLU A CA 1
ATOM 574 C C . GLU A 1 72 ? 1.595 13.604 1.939 1.00 84.31 72 GLU A C 1
ATOM 576 O O . GLU A 1 72 ? 0.546 13.738 2.592 1.00 84.31 72 GLU A O 1
ATOM 581 N N . PRO A 1 73 ? 2.068 12.384 1.618 1.00 89.38 73 PRO A N 1
ATOM 582 C CA . PRO A 1 73 ? 1.450 11.165 2.114 1.00 89.38 73 PRO A CA 1
ATOM 583 C C . PRO A 1 73 ? 1.591 11.071 3.636 1.00 89.38 73 PRO A C 1
ATOM 585 O O . PRO A 1 73 ? 2.652 11.317 4.195 1.00 89.38 73 PRO A O 1
ATOM 588 N N . ILE A 1 74 ? 0.520 10.660 4.314 1.00 89.75 74 ILE A N 1
ATOM 589 C CA . ILE A 1 74 ? 0.542 10.305 5.741 1.00 89.75 74 ILE A CA 1
ATOM 590 C C . ILE A 1 74 ? 0.810 8.807 5.875 1.00 89.75 74 ILE A C 1
ATOM 592 O O . ILE A 1 74 ? 1.691 8.384 6.621 1.00 89.75 74 ILE A O 1
ATOM 596 N N . VAL A 1 75 ? 0.042 7.999 5.142 1.00 92.62 75 VAL A N 1
ATOM 597 C CA . VAL A 1 75 ? 0.169 6.540 5.090 1.00 92.62 75 VAL A CA 1
ATOM 598 C C . VAL A 1 75 ? 0.156 6.099 3.637 1.00 92.62 75 VAL A C 1
ATOM 600 O O . VAL A 1 75 ? -0.622 6.618 2.840 1.00 92.62 75 VAL A O 1
ATOM 603 N N . THR A 1 76 ? 0.988 5.122 3.301 1.00 95.50 76 THR A N 1
ATOM 604 C CA . THR A 1 76 ? 1.072 4.542 1.956 1.00 95.50 76 THR A CA 1
ATOM 605 C C . THR A 1 76 ? 1.042 3.025 2.020 1.00 95.50 76 THR A C 1
ATOM 607 O O . THR A 1 76 ? 1.341 2.432 3.057 1.00 95.50 76 THR A O 1
ATOM 610 N N . LEU A 1 77 ? 0.666 2.409 0.905 1.00 97.38 77 LEU A N 1
ATOM 611 C CA . LEU A 1 77 ? 0.913 1.007 0.614 1.00 97.38 77 LEU A CA 1
ATOM 612 C C . LEU A 1 77 ? 1.924 0.935 -0.527 1.00 97.38 77 LEU A C 1
ATOM 614 O O . LEU A 1 77 ? 1.614 1.379 -1.634 1.00 97.38 77 LEU A O 1
ATOM 618 N N . ASP A 1 78 ? 3.076 0.327 -0.275 1.00 96.44 78 ASP A N 1
ATOM 619 C CA . ASP A 1 78 ? 4.180 0.265 -1.228 1.00 96.44 78 ASP A CA 1
ATOM 620 C C . ASP A 1 78 ? 4.488 -1.171 -1.621 1.00 96.44 78 ASP A C 1
ATOM 622 O O . ASP A 1 78 ? 4.460 -2.074 -0.785 1.00 96.44 78 ASP A O 1
ATOM 626 N N . ALA A 1 79 ? 4.858 -1.356 -2.886 1.00 96.56 79 ALA A N 1
ATOM 627 C CA . ALA A 1 79 ? 5.577 -2.536 -3.339 1.00 96.56 79 ALA A CA 1
ATOM 628 C C . ALA A 1 79 ? 7.079 -2.213 -3.413 1.00 96.56 79 ALA A C 1
ATOM 630 O O . ALA A 1 79 ? 7.471 -1.272 -4.107 1.00 96.56 79 ALA A O 1
ATOM 631 N N . VAL A 1 80 ? 7.913 -2.960 -2.686 1.00 95.81 80 VAL A N 1
ATOM 632 C CA . VAL A 1 80 ? 9.372 -2.760 -2.623 1.00 95.81 80 VAL A CA 1
ATOM 633 C C . VAL A 1 80 ? 10.058 -4.050 -2.175 1.00 95.81 80 VAL A C 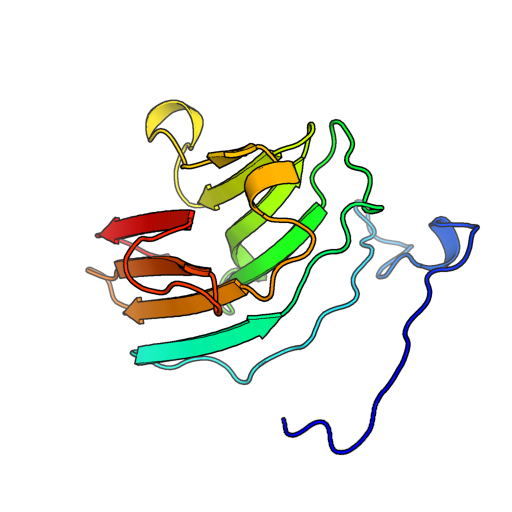1
ATOM 635 O O . VAL A 1 80 ? 9.586 -4.688 -1.237 1.00 95.81 80 VAL A O 1
ATOM 638 N N . ASN A 1 81 ? 11.173 -4.421 -2.812 1.00 95.75 81 ASN A N 1
ATOM 639 C CA . ASN A 1 81 ? 11.986 -5.599 -2.464 1.00 95.75 81 ASN A CA 1
ATOM 640 C C . ASN A 1 81 ? 11.162 -6.875 -2.194 1.00 95.75 81 ASN A C 1
ATOM 642 O O . ASN A 1 81 ? 11.304 -7.498 -1.144 1.00 95.75 81 ASN A O 1
ATOM 646 N N . ASP A 1 82 ? 10.266 -7.219 -3.116 1.00 97.19 82 ASP A N 1
ATOM 647 C CA . ASP A 1 82 ? 9.366 -8.379 -3.084 1.00 97.19 82 ASP A CA 1
ATOM 648 C C . ASP A 1 82 ? 8.442 -8.420 -1.863 1.00 97.19 82 ASP A C 1
ATOM 650 O O . ASP A 1 82 ? 8.027 -9.477 -1.379 1.00 97.19 82 ASP A O 1
ATOM 654 N N . ARG A 1 83 ? 8.080 -7.235 -1.364 1.00 97.06 83 ARG A N 1
ATOM 655 C CA . ARG A 1 83 ? 7.152 -7.057 -0.250 1.00 97.06 83 ARG A CA 1
ATOM 656 C C . ARG A 1 83 ? 6.087 -6.026 -0.568 1.00 97.06 83 ARG A C 1
ATOM 658 O O . ARG A 1 83 ? 6.329 -5.055 -1.281 1.00 97.06 83 ARG A O 1
ATOM 665 N N . ILE A 1 84 ? 4.933 -6.220 0.059 1.00 97.62 84 ILE A N 1
ATOM 666 C CA . ILE A 1 84 ? 3.928 -5.184 0.263 1.00 97.62 84 ILE A CA 1
ATOM 667 C C . ILE A 1 84 ? 4.085 -4.660 1.687 1.00 97.62 84 ILE A C 1
ATOM 669 O O . ILE A 1 84 ? 4.036 -5.435 2.645 1.00 97.62 84 ILE A O 1
ATOM 673 N N . ILE A 1 85 ? 4.287 -3.354 1.829 1.00 96.62 85 ILE A N 1
ATOM 674 C CA . ILE A 1 85 ? 4.520 -2.686 3.112 1.00 96.62 85 ILE A CA 1
ATOM 675 C C . ILE A 1 85 ? 3.591 -1.489 3.268 1.00 96.62 85 ILE A C 1
ATOM 677 O O . ILE A 1 85 ? 3.378 -0.732 2.324 1.00 96.62 85 ILE A O 1
ATOM 681 N N . ILE A 1 86 ? 3.043 -1.307 4.468 1.00 96.81 86 ILE A N 1
ATOM 682 C CA . ILE A 1 86 ? 2.383 -0.052 4.834 1.00 96.81 86 ILE A CA 1
ATOM 683 C C . ILE A 1 86 ? 3.432 0.849 5.469 1.00 96.81 86 ILE A C 1
ATOM 685 O O . ILE A 1 86 ? 3.989 0.461 6.488 1.00 96.81 86 ILE A O 1
ATOM 689 N N . LYS A 1 87 ? 3.677 2.044 4.927 1.00 94.50 87 LYS A N 1
ATOM 690 C CA . LYS A 1 87 ? 4.527 3.050 5.585 1.00 94.50 87 LYS A CA 1
ATOM 691 C C . LYS A 1 87 ? 3.691 4.171 6.170 1.00 94.50 87 LYS A C 1
ATOM 693 O O . LYS A 1 87 ? 2.726 4.607 5.547 1.00 94.50 87 LYS A O 1
ATOM 698 N N . ASN A 1 88 ? 4.094 4.669 7.333 1.00 91.75 88 ASN A N 1
ATOM 699 C CA . ASN A 1 88 ? 3.596 5.913 7.903 1.00 91.75 88 ASN A CA 1
ATOM 700 C C . ASN A 1 88 ? 4.711 6.955 7.807 1.00 91.75 88 ASN A C 1
ATOM 702 O O . ASN A 1 88 ? 5.775 6.744 8.362 1.00 91.75 88 ASN A O 1
ATOM 706 N N . TYR A 1 89 ? 4.476 8.060 7.110 1.00 89.19 89 TYR A N 1
ATOM 707 C CA . TYR A 1 89 ? 5.475 9.111 6.889 1.00 89.19 89 TYR A CA 1
ATOM 708 C C . TYR A 1 89 ? 5.521 10.146 8.017 1.00 89.19 89 TYR A C 1
ATOM 710 O O . TYR A 1 89 ? 6.452 10.939 8.100 1.00 89.19 89 TYR A O 1
ATOM 718 N N . LYS A 1 90 ? 4.544 10.122 8.926 1.00 86.69 90 LYS A N 1
ATOM 719 C CA . LYS A 1 90 ? 4.529 10.953 10.138 1.00 86.69 90 LYS A CA 1
ATOM 720 C C . LYS A 1 90 ? 5.189 10.256 11.329 1.00 86.69 90 LYS A C 1
ATOM 722 O O . LYS A 1 90 ? 5.193 10.796 12.434 1.00 86.69 90 LYS A O 1
ATOM 727 N N . ARG A 1 91 ? 5.693 9.030 11.146 1.00 84.38 91 ARG A N 1
ATOM 728 C CA . ARG A 1 91 ? 6.318 8.215 12.194 1.00 84.38 91 ARG A CA 1
ATOM 729 C C . ARG A 1 91 ? 7.498 7.444 11.637 1.00 84.38 91 ARG A C 1
ATOM 731 O O . ARG A 1 91 ? 7.494 7.046 10.485 1.00 84.38 91 ARG A O 1
ATOM 738 N N . ASP A 1 92 ? 8.477 7.174 12.484 1.00 82.44 92 ASP A N 1
ATOM 739 C CA . ASP A 1 92 ? 9.589 6.324 12.089 1.00 82.44 92 ASP A CA 1
ATOM 740 C C . ASP A 1 92 ? 9.135 4.853 12.033 1.00 82.44 92 ASP A C 1
ATOM 742 O O . ASP A 1 92 ? 8.807 4.238 13.055 1.00 82.44 92 ASP A O 1
ATOM 746 N N . CYS A 1 93 ? 9.061 4.299 10.823 1.00 82.62 93 CYS A N 1
ATOM 747 C CA . CYS A 1 93 ? 8.710 2.900 10.598 1.00 82.62 93 CYS A CA 1
ATOM 748 C C . CYS A 1 93 ? 9.772 1.922 11.115 1.00 82.62 93 CYS A C 1
ATOM 750 O O . CYS A 1 93 ? 9.399 0.802 11.475 1.00 82.62 93 CYS A O 1
ATOM 752 N N . ASP A 1 94 ? 11.039 2.334 11.194 1.00 78.25 94 ASP A N 1
ATOM 753 C CA . ASP A 1 94 ? 12.132 1.500 11.705 1.00 78.25 94 ASP A CA 1
ATOM 754 C C . ASP A 1 94 ? 12.003 1.318 13.223 1.00 78.25 94 ASP A C 1
ATOM 756 O O . ASP A 1 94 ? 12.355 0.274 13.770 1.00 78.25 94 ASP A O 1
ATOM 760 N N . VAL A 1 95 ? 11.403 2.302 13.900 1.00 79.19 95 VAL A N 1
ATOM 761 C CA . VAL A 1 95 ? 11.081 2.237 15.331 1.00 79.19 95 VAL A CA 1
ATOM 762 C C . VAL A 1 95 ? 9.722 1.582 15.579 1.00 79.19 95 VAL A C 1
ATOM 764 O O . VAL A 1 95 ? 9.568 0.787 16.504 1.00 79.19 95 VAL A O 1
ATOM 767 N N . THR A 1 96 ? 8.707 1.931 14.786 1.00 78.06 96 THR A N 1
ATOM 768 C CA . THR A 1 96 ? 7.318 1.504 15.038 1.00 78.06 96 THR A CA 1
ATOM 769 C C . THR A 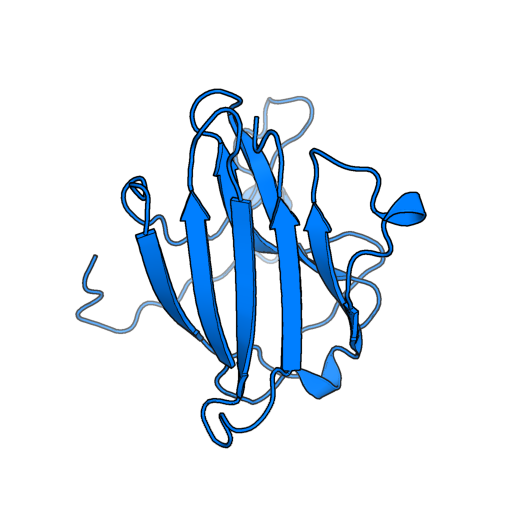1 96 ? 6.969 0.131 14.465 1.0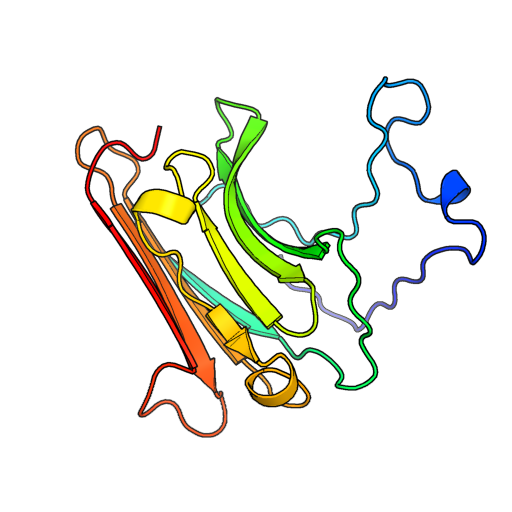0 78.06 96 THR A C 1
ATOM 771 O O . THR A 1 96 ? 5.923 -0.410 14.822 1.00 78.06 96 THR A O 1
ATOM 774 N N . GLY A 1 97 ? 7.822 -0.450 13.616 1.00 81.75 97 GLY A N 1
ATOM 775 C CA . GLY A 1 97 ? 7.604 -1.778 13.045 1.00 81.75 97 GLY A CA 1
ATOM 776 C C . GLY A 1 97 ? 6.442 -1.797 12.056 1.00 81.75 97 GLY A C 1
ATOM 777 O O . GLY A 1 97 ? 5.499 -2.576 12.198 1.00 81.75 97 GLY A O 1
ATOM 778 N N . CYS A 1 98 ? 6.495 -0.913 11.061 1.00 91.44 98 CYS A N 1
ATOM 779 C CA . CYS A 1 98 ? 5.490 -0.840 10.005 1.00 91.44 98 CYS A CA 1
ATOM 780 C C . CYS A 1 98 ? 5.252 -2.217 9.339 1.00 91.44 98 CYS A C 1
ATOM 782 O O . CYS A 1 98 ? 6.208 -2.898 8.952 1.00 91.44 98 CYS A O 1
ATOM 784 N N . PRO A 1 99 ? 3.989 -2.664 9.214 1.00 96.31 99 PRO A N 1
ATOM 785 C CA . PRO A 1 99 ? 3.690 -4.041 8.862 1.00 96.31 99 PRO A CA 1
ATOM 786 C C . PRO A 1 99 ? 3.959 -4.297 7.378 1.00 96.31 99 PRO A C 1
ATOM 788 O O . PRO A 1 99 ? 3.695 -3.455 6.515 1.00 96.31 99 PRO A O 1
ATOM 791 N N . SER A 1 100 ? 4.447 -5.498 7.073 1.00 97.00 100 SER A N 1
ATOM 792 C CA . SER A 1 100 ? 4.680 -5.938 5.699 1.00 97.00 100 SER A CA 1
ATOM 793 C C . SER A 1 100 ? 4.463 -7.437 5.525 1.00 97.00 100 SER A C 1
ATOM 795 O O . SER A 1 100 ? 4.637 -8.217 6.463 1.00 97.00 100 SER A O 1
ATOM 797 N N . ILE A 1 101 ? 4.148 -7.841 4.298 1.00 97.56 101 ILE A N 1
ATOM 798 C CA . ILE A 1 101 ? 4.063 -9.239 3.865 1.00 97.56 101 ILE A CA 1
ATOM 799 C C . ILE A 1 101 ? 4.864 -9.448 2.572 1.00 97.56 101 ILE A C 1
ATOM 801 O O . ILE A 1 101 ? 5.080 -8.484 1.835 1.00 97.56 101 ILE A O 1
ATOM 805 N N . PRO A 1 102 ? 5.308 -10.683 2.280 1.00 97.62 102 PRO A N 1
ATOM 806 C CA . PRO A 1 102 ? 5.791 -11.056 0.950 1.00 97.62 102 PRO A CA 1
ATOM 807 C C . PRO A 1 102 ? 4.793 -10.688 -0.163 1.00 97.62 102 PRO A C 1
ATOM 809 O O . PRO A 1 102 ? 3.580 -10.760 0.047 1.00 97.62 102 PRO A O 1
ATOM 812 N N . LEU A 1 103 ? 5.298 -10.282 -1.330 1.00 97.25 103 LEU A N 1
ATOM 813 C CA . LEU A 1 103 ? 4.488 -9.844 -2.474 1.00 97.25 103 LEU A CA 1
ATOM 814 C C . LEU A 1 103 ? 3.572 -10.956 -3.010 1.00 97.25 103 LEU A C 1
ATOM 816 O O . LEU A 1 103 ? 2.416 -10.687 -3.329 1.00 97.25 103 LEU A O 1
ATOM 820 N N . ASP A 1 104 ? 4.053 -12.198 -3.045 1.00 96.88 104 ASP A N 1
ATOM 821 C CA . ASP A 1 104 ? 3.310 -13.387 -3.499 1.00 96.88 104 ASP A CA 1
ATOM 822 C C . ASP A 1 104 ? 2.071 -13.706 -2.637 1.00 96.88 104 ASP A C 1
ATOM 824 O O . ASP A 1 104 ? 1.080 -14.268 -3.108 1.00 96.88 104 ASP A O 1
ATOM 828 N N . ARG A 1 105 ? 2.066 -13.271 -1.372 1.00 96.38 105 ARG A N 1
ATOM 829 C CA . ARG A 1 105 ? 0.892 -13.338 -0.491 1.00 96.38 105 ARG A CA 1
ATOM 830 C C . ARG A 1 105 ? -0.170 -12.287 -0.815 1.00 96.38 105 ARG A C 1
ATOM 832 O O . ARG A 1 105 ? -1.254 -12.351 -0.237 1.00 96.38 105 ARG A O 1
ATOM 839 N N . PHE A 1 106 ? 0.123 -11.331 -1.695 1.00 96.94 106 PHE A N 1
ATOM 840 C CA . PHE A 1 106 ? -0.767 -10.229 -2.066 1.00 96.94 106 PHE A CA 1
ATOM 841 C C . PHE A 1 106 ? -1.203 -10.263 -3.535 1.00 96.94 106 PHE A C 1
ATOM 843 O O . PHE A 1 106 ? -2.281 -9.769 -3.850 1.00 96.94 106 PHE A O 1
ATOM 850 N N . THR A 1 107 ? -0.389 -10.803 -4.441 1.00 97.44 107 THR A N 1
ATOM 851 C CA . THR A 1 107 ? -0.682 -10.829 -5.882 1.00 97.44 107 THR A CA 1
ATOM 852 C C . THR A 1 107 ? -1.723 -11.889 -6.264 1.00 97.44 107 THR A C 1
ATOM 854 O O . THR A 1 107 ? -2.073 -12.760 -5.462 1.00 97.44 107 THR A O 1
ATOM 857 N N . ASP A 1 108 ? -2.266 -11.750 -7.479 1.00 97.06 108 ASP A N 1
ATOM 858 C CA . ASP A 1 108 ? -3.252 -12.623 -8.143 1.00 97.06 108 ASP A CA 1
ATOM 859 C C . ASP A 1 108 ? -4.516 -12.930 -7.331 1.00 97.06 108 ASP A C 1
ATOM 861 O O . ASP A 1 108 ? -5.208 -13.926 -7.533 1.00 97.06 108 ASP A O 1
ATOM 865 N N . ARG A 1 109 ? -4.860 -12.011 -6.435 1.00 95.69 109 ARG A N 1
ATOM 866 C CA . ARG A 1 109 ? -6.099 -12.011 -5.662 1.00 95.69 109 ARG A CA 1
ATOM 867 C C . ARG A 1 109 ? -6.736 -10.637 -5.727 1.00 95.69 109 ARG A C 1
ATOM 869 O O . ARG A 1 109 ? -6.060 -9.618 -5.876 1.00 95.69 109 ARG A O 1
ATOM 876 N N . THR A 1 110 ? -8.056 -10.607 -5.601 1.00 97.62 110 THR A N 1
ATOM 877 C CA . THR A 1 110 ? -8.758 -9.343 -5.382 1.00 97.62 110 THR A CA 1
ATOM 878 C C . THR A 1 110 ? -8.653 -9.006 -3.904 1.00 97.62 110 THR A C 1
ATOM 880 O O . THR A 1 110 ? -9.184 -9.730 -3.068 1.00 97.62 110 THR A O 1
ATOM 883 N N . THR A 1 111 ? -7.993 -7.905 -3.570 1.00 97.62 111 THR A N 1
ATOM 884 C CA . THR A 1 111 ? -7.898 -7.411 -2.200 1.00 97.62 111 THR A CA 1
ATOM 885 C C . THR A 1 111 ? -9.009 -6.409 -1.922 1.00 97.62 111 THR A C 1
ATOM 887 O O . THR A 1 111 ? -9.364 -5.583 -2.765 1.00 97.62 111 THR A O 1
ATOM 890 N N . VAL A 1 112 ? -9.573 -6.465 -0.718 1.00 97.31 112 VAL A N 1
ATOM 891 C CA . VAL A 1 112 ? -10.553 -5.496 -0.220 1.00 97.31 112 VAL A CA 1
ATOM 892 C C . VAL A 1 112 ? -9.886 -4.640 0.842 1.00 97.31 112 VAL A C 1
ATOM 894 O O . VAL A 1 112 ? -9.370 -5.145 1.838 1.00 97.31 112 VAL A O 1
ATOM 897 N N . HIS A 1 113 ? -9.914 -3.335 0.624 1.00 96.44 113 HIS A N 1
ATOM 898 C CA . HIS A 1 113 ? -9.261 -2.338 1.452 1.00 96.44 113 HIS A CA 1
ATOM 899 C C . HIS A 1 113 ? -10.308 -1.588 2.265 1.00 96.44 113 HIS A C 1
ATOM 901 O O . HIS A 1 113 ? -11.298 -1.108 1.712 1.00 96.44 113 HIS A O 1
ATOM 907 N N . PHE A 1 114 ? -10.067 -1.471 3.566 1.00 94.75 114 PHE A N 1
ATOM 908 C CA . PHE A 1 114 ? -10.874 -0.709 4.510 1.00 94.75 114 PHE A CA 1
ATOM 909 C C . PHE A 1 114 ? -9.976 0.327 5.169 1.00 94.75 114 PHE A C 1
ATOM 911 O O . PHE A 1 114 ? -9.054 -0.029 5.901 1.00 94.75 114 PHE A O 1
ATOM 918 N N . VAL A 1 115 ? -10.236 1.600 4.900 1.00 93.06 115 VAL A N 1
ATOM 919 C CA . VAL A 1 115 ? -9.459 2.717 5.437 1.00 93.06 115 VAL A CA 1
ATOM 920 C C . VAL A 1 115 ? -10.390 3.553 6.292 1.00 93.06 115 VAL A C 1
ATOM 922 O O . VAL A 1 115 ? -11.306 4.180 5.769 1.00 93.06 115 VAL A O 1
ATOM 925 N N . VAL A 1 116 ? -10.169 3.548 7.601 1.00 91.94 116 VAL A N 1
ATOM 926 C CA . VAL A 1 116 ? -10.893 4.391 8.549 1.00 91.94 116 VAL A CA 1
ATOM 927 C C . VAL A 1 116 ? -9.960 5.492 9.013 1.00 91.94 116 VAL A C 1
ATOM 929 O O . VAL A 1 116 ? -8.897 5.197 9.563 1.00 91.94 116 VAL A O 1
ATOM 932 N N . VAL A 1 117 ? -10.355 6.746 8.804 1.00 87.81 117 VAL A N 1
ATOM 933 C CA . VAL A 1 117 ? -9.582 7.907 9.253 1.00 87.81 117 VAL A CA 1
ATOM 934 C C . VAL A 1 117 ? -10.452 8.806 10.118 1.00 87.81 117 VAL A C 1
ATOM 936 O O . VAL A 1 117 ? -11.620 9.034 9.814 1.00 87.81 117 VAL A O 1
ATOM 939 N N . ILE A 1 118 ? -9.863 9.292 11.209 1.00 87.12 118 ILE A N 1
ATOM 940 C CA . ILE A 1 118 ? -10.414 10.342 12.066 1.00 87.12 118 ILE A CA 1
ATOM 941 C C . ILE A 1 118 ? -9.401 11.486 12.070 1.00 87.12 118 ILE A C 1
ATOM 943 O O . ILE A 1 118 ? -8.309 11.347 12.630 1.00 87.12 118 ILE A O 1
ATOM 947 N N . PHE A 1 119 ? -9.756 12.606 11.454 1.00 76.75 119 PHE A N 1
ATOM 948 C CA . PHE A 1 119 ? -8.931 13.794 11.291 1.00 76.75 119 PHE A CA 1
ATOM 949 C C . PHE A 1 119 ? -9.136 14.746 12.479 1.00 76.75 119 PHE A C 1
ATOM 951 O O . PHE A 1 119 ? -9.867 15.730 12.417 1.00 76.75 119 PHE A O 1
ATOM 958 N N . SER A 1 120 ? -8.468 14.467 13.601 1.00 74.12 120 SER A N 1
ATOM 959 C CA . SER A 1 120 ? -8.474 15.351 14.777 1.00 74.12 120 SER A CA 1
ATOM 960 C C . SER A 1 120 ? -7.127 15.359 15.510 1.00 74.12 120 SER A C 1
ATOM 962 O O . SER A 1 120 ? -6.228 14.579 15.196 1.00 74.12 120 SER A O 1
ATOM 964 N N . LEU A 1 121 ? -6.987 16.212 16.534 1.00 69.94 121 LEU A N 1
ATOM 965 C CA . LEU A 1 121 ? -5.821 16.225 17.441 1.00 69.94 121 LEU A CA 1
ATOM 966 C C . LEU A 1 121 ? -5.657 14.914 18.240 1.00 69.94 121 LEU A C 1
ATOM 968 O O . LEU A 1 121 ? -4.612 14.643 18.821 1.00 69.94 121 LEU A O 1
ATOM 972 N N . LYS A 1 122 ? -6.700 14.081 18.288 1.00 78.25 122 LYS A N 1
ATOM 973 C CA . LYS A 1 122 ? -6.645 12.706 18.804 1.00 78.25 122 LYS A CA 1
ATOM 974 C C . LYS A 1 122 ? -7.025 11.722 17.703 1.00 78.25 122 LYS A C 1
ATOM 976 O O . LYS A 1 122 ? -7.707 10.731 17.956 1.00 78.25 122 LYS A O 1
ATOM 981 N N . GLY A 1 123 ? -6.625 12.056 16.480 1.00 83.06 123 GLY A N 1
ATOM 982 C CA . GLY A 1 123 ? -6.964 11.326 15.280 1.00 83.06 123 GLY A CA 1
ATOM 983 C C . GLY A 1 123 ? -6.483 9.884 15.305 1.00 83.06 123 GLY A C 1
ATOM 984 O O . GLY A 1 123 ? -5.753 9.429 16.195 1.00 83.06 123 GLY A O 1
ATOM 985 N N . SER A 1 124 ? -6.930 9.145 14.303 1.00 89.00 124 SER A N 1
ATOM 986 C CA . SER A 1 124 ? -6.504 7.767 14.117 1.00 89.00 124 SER A CA 1
ATOM 987 C C . SER A 1 124 ? -6.609 7.360 12.665 1.00 89.00 124 SER A C 1
ATOM 989 O O . SER A 1 124 ? -7.440 7.887 11.926 1.00 89.00 124 SER A O 1
ATOM 991 N N . ILE A 1 125 ? -5.774 6.399 12.291 1.00 90.94 125 ILE A N 1
ATOM 992 C CA . ILE A 1 125 ? -5.864 5.694 11.021 1.00 90.94 125 ILE A CA 1
ATOM 993 C C . ILE A 1 125 ? -5.929 4.212 11.353 1.00 90.94 125 ILE A C 1
ATOM 995 O O . ILE A 1 125 ? -5.079 3.701 12.080 1.00 90.94 125 ILE A O 1
ATOM 999 N N . ASN A 1 126 ? -6.931 3.533 10.809 1.00 94.00 126 ASN A N 1
ATOM 1000 C CA . ASN A 1 126 ? -7.015 2.083 10.789 1.00 94.00 126 ASN A CA 1
ATOM 1001 C C . ASN A 1 126 ? -7.142 1.635 9.334 1.00 94.00 126 ASN A C 1
ATOM 1003 O O . ASN A 1 126 ? -8.118 1.963 8.662 1.00 94.00 126 ASN A O 1
ATOM 1007 N N . TYR A 1 127 ? -6.149 0.904 8.850 1.00 95.88 127 TYR A N 1
ATOM 1008 C CA . TYR A 1 127 ? -6.083 0.414 7.487 1.00 95.88 127 TYR A CA 1
ATOM 1009 C C . TYR A 1 127 ? -5.975 -1.105 7.493 1.00 95.88 127 TYR A C 1
ATOM 1011 O O . TYR A 1 127 ? -4.997 -1.664 7.983 1.00 95.88 127 TYR A O 1
ATOM 1019 N N . VAL A 1 128 ? -6.987 -1.773 6.948 1.00 97.50 128 VAL A N 1
ATOM 1020 C CA . VAL A 1 128 ? -7.069 -3.233 6.889 1.00 97.50 128 VAL A CA 1
ATOM 1021 C C . VAL A 1 128 ? -7.238 -3.674 5.444 1.00 97.50 128 VAL A C 1
ATOM 1023 O O . VAL A 1 128 ? -8.072 -3.138 4.712 1.00 97.50 128 VAL A O 1
ATOM 1026 N N . ILE A 1 129 ? -6.463 -4.680 5.055 1.00 98.06 129 ILE A N 1
ATOM 1027 C CA . ILE A 1 129 ? -6.527 -5.323 3.750 1.00 98.06 129 ILE A CA 1
ATOM 1028 C C . ILE A 1 129 ? -6.896 -6.787 3.961 1.00 98.06 129 ILE A C 1
ATOM 1030 O O . ILE A 1 129 ? -6.261 -7.484 4.753 1.00 98.06 129 ILE A O 1
ATOM 1034 N N . LYS A 1 130 ? -7.920 -7.248 3.249 1.00 98.12 130 LYS A N 1
ATOM 1035 C CA . LYS A 1 130 ? -8.406 -8.631 3.277 1.00 98.12 130 LYS A CA 1
ATOM 1036 C C . LYS A 1 130 ? -8.410 -9.230 1.877 1.00 98.12 130 LYS A C 1
ATOM 1038 O O . LYS A 1 130 ? -8.432 -8.487 0.895 1.00 98.12 130 LYS A O 1
ATOM 1043 N N . ASP A 1 131 ? -8.420 -10.553 1.797 1.00 97.62 131 ASP A N 1
ATOM 1044 C CA . ASP A 1 131 ? -8.724 -11.255 0.554 1.00 97.62 131 ASP A CA 1
ATOM 1045 C C . ASP A 1 131 ? -10.239 -11.173 0.296 1.00 97.62 131 ASP A C 1
ATOM 1047 O O . ASP A 1 131 ? -11.040 -11.290 1.222 1.00 97.62 131 ASP A O 1
ATOM 1051 N N . ALA A 1 132 ? -10.660 -10.919 -0.943 1.00 97.12 132 ALA A N 1
ATOM 1052 C CA . ALA A 1 132 ? -12.079 -10.926 -1.293 1.00 97.12 132 ALA A CA 1
ATOM 1053 C C . ALA A 1 132 ? -12.674 -12.341 -1.284 1.00 97.12 132 ALA A C 1
ATOM 1055 O O . ALA A 1 132 ? -13.887 -12.473 -1.134 1.00 97.12 132 ALA A O 1
ATOM 1056 N N . ALA A 1 133 ? -11.844 -13.372 -1.478 1.00 96.25 133 ALA A N 1
ATOM 1057 C CA . ALA A 1 133 ? -12.274 -14.767 -1.449 1.00 96.25 133 ALA A CA 1
ATOM 1058 C C . ALA A 1 133 ? -12.413 -15.320 -0.019 1.00 96.25 133 ALA A C 1
ATOM 1060 O O . ALA A 1 133 ? -13.209 -16.230 0.199 1.00 96.25 133 ALA A O 1
ATOM 1061 N N . ASP A 1 134 ? -11.669 -14.763 0.941 1.00 93.31 134 ASP A N 1
ATOM 1062 C CA . ASP A 1 134 ? -11.717 -15.123 2.361 1.00 93.31 134 ASP A CA 1
ATOM 1063 C C . ASP A 1 134 ? -11.478 -13.878 3.231 1.00 93.31 134 ASP A C 1
ATOM 1065 O O . ASP A 1 134 ? -10.353 -13.392 3.378 1.00 93.31 134 ASP A O 1
ATOM 1069 N N . ASP A 1 135 ? -12.552 -13.354 3.824 1.00 90.19 135 ASP A N 1
ATOM 1070 C CA . ASP A 1 135 ? -12.510 -12.158 4.662 1.00 90.19 135 ASP A CA 1
ATOM 1071 C C . ASP A 1 135 ? -12.381 -12.462 6.166 1.00 90.19 135 ASP A C 1
ATOM 1073 O O . ASP A 1 135 ? -12.439 -11.532 6.990 1.00 90.19 135 ASP A O 1
ATOM 1077 N N . SER A 1 136 ? -12.158 -13.731 6.533 1.00 91.62 136 SER A N 1
ATOM 1078 C CA . SER A 1 136 ? -12.024 -14.169 7.927 1.00 91.62 136 SER A CA 1
ATOM 1079 C C . SER A 1 136 ? -10.774 -13.595 8.602 1.00 91.62 136 SER A C 1
ATOM 1081 O O . SER A 1 136 ? -10.798 -13.291 9.797 1.00 91.62 136 SER A O 1
ATOM 1083 N N . ALA A 1 137 ? -9.707 -13.359 7.833 1.00 93.88 137 ALA A N 1
ATOM 1084 C CA . ALA A 1 137 ? -8.441 -12.822 8.314 1.00 93.88 137 ALA A CA 1
ATOM 1085 C C . ALA A 1 137 ? -7.959 -11.626 7.479 1.00 93.88 137 ALA A C 1
ATOM 1087 O O . ALA A 1 137 ? -8.238 -11.494 6.287 1.00 93.88 137 ALA A O 1
ATOM 1088 N N . ALA A 1 138 ? -7.207 -10.730 8.120 1.00 96.94 138 ALA A N 1
ATOM 1089 C CA . ALA A 1 138 ? -6.496 -9.675 7.409 1.00 96.94 138 ALA A CA 1
ATOM 1090 C C . ALA A 1 138 ? -5.235 -10.244 6.744 1.00 96.94 138 ALA A C 1
ATOM 1092 O O . ALA A 1 138 ? -4.453 -10.944 7.386 1.00 96.94 138 ALA A O 1
ATOM 1093 N N . LEU A 1 139 ? -5.007 -9.883 5.480 1.00 96.94 139 LEU A N 1
ATOM 1094 C CA . LEU A 1 139 ? -3.721 -10.089 4.810 1.00 96.94 139 LEU A CA 1
ATOM 1095 C C . LEU A 1 139 ? -2.661 -9.162 5.410 1.00 96.94 139 LEU A C 1
ATOM 1097 O O . LEU A 1 139 ? -1.529 -9.571 5.653 1.00 96.94 139 LEU A O 1
ATOM 1101 N N . LEU A 1 140 ? -3.047 -7.907 5.645 1.00 97.50 140 LEU A N 1
ATOM 1102 C CA . LEU A 1 140 ? -2.197 -6.870 6.208 1.00 97.50 140 LEU A CA 1
ATOM 1103 C C . LEU A 1 140 ? -3.069 -5.845 6.937 1.00 97.50 140 LEU A C 1
ATOM 1105 O O . LEU A 1 140 ? -4.135 -5.470 6.449 1.00 97.50 140 LEU A O 1
ATOM 1109 N N . SER A 1 141 ? -2.627 -5.380 8.102 1.00 96.69 141 SER A N 1
ATOM 1110 C CA . SER A 1 141 ? -3.359 -4.380 8.879 1.00 96.69 141 SER A CA 1
ATOM 1111 C C . SER A 1 141 ? -2.416 -3.425 9.587 1.00 96.69 141 SER A C 1
ATOM 1113 O O . SER A 1 141 ? -1.392 -3.852 10.114 1.00 96.69 141 SER A O 1
ATOM 1115 N N . TYR A 1 142 ? -2.806 -2.161 9.663 1.00 95.56 142 TYR A N 1
ATOM 1116 C CA . TYR A 1 142 ? -2.094 -1.100 10.356 1.00 95.56 142 TYR A CA 1
ATOM 1117 C C . TYR A 1 142 ? -3.081 -0.243 11.146 1.00 95.56 142 TYR A C 1
ATOM 1119 O O . TYR A 1 142 ? -4.114 0.158 10.615 1.00 95.56 142 TYR A O 1
ATOM 1127 N N . SER A 1 143 ? -2.764 0.063 12.402 1.00 93.00 143 SER A N 1
ATOM 1128 C CA . SER A 1 143 ? -3.595 0.925 13.239 1.00 93.00 143 SER A CA 1
ATOM 1129 C C . SER A 1 143 ? -2.732 1.841 14.087 1.00 93.00 143 SER A C 1
ATOM 1131 O O . SER A 1 143 ? -1.751 1.408 14.692 1.00 93.00 143 SER A O 1
ATOM 1133 N N . VAL A 1 144 ? -3.098 3.116 14.132 1.00 89.44 144 VAL A N 1
ATOM 1134 C CA . VAL A 1 144 ? -2.372 4.128 14.891 1.00 89.44 144 VAL A CA 1
ATOM 1135 C C . VAL A 1 144 ? -3.326 5.173 15.455 1.00 89.44 144 VAL A C 1
ATOM 1137 O O . VAL A 1 144 ? -4.304 5.561 14.816 1.00 89.44 144 VAL A O 1
ATOM 1140 N N . LYS A 1 145 ? -3.023 5.639 16.669 1.00 87.75 145 LYS A N 1
ATOM 1141 C CA . LYS A 1 145 ? -3.710 6.742 17.353 1.00 87.75 145 LYS A CA 1
ATOM 1142 C C . LYS A 1 145 ? -2.741 7.890 17.623 1.00 87.75 145 LYS A C 1
ATOM 1144 O O . LYS A 1 145 ? -1.537 7.672 17.788 1.00 87.75 145 LYS A O 1
ATOM 1149 N N . GLY A 1 146 ? -3.277 9.097 17.738 1.00 72.94 146 GLY A N 1
ATOM 1150 C CA . GLY A 1 146 ? -2.517 10.324 17.991 1.00 72.94 146 GLY A CA 1
ATOM 1151 C C . GLY A 1 146 ? -2.500 11.224 16.762 1.00 72.94 146 GLY A C 1
ATOM 1152 O O . GLY A 1 146 ? -3.177 10.927 15.784 1.00 72.94 146 GLY A O 1
ATOM 1153 N N . ASN A 1 147 ? -1.756 12.331 16.820 1.00 55.97 147 ASN A N 1
ATOM 1154 C CA . ASN A 1 147 ? -1.749 13.321 15.742 1.00 55.97 147 ASN A CA 1
ATOM 1155 C C . ASN A 1 147 ? -1.487 12.647 14.385 1.00 55.97 147 ASN A C 1
ATOM 1157 O O . ASN A 1 147 ? -0.429 12.064 14.160 1.00 55.97 147 ASN A O 1
ATOM 1161 N N . GLY A 1 148 ? -2.505 12.691 13.521 1.00 48.03 148 GLY A N 1
ATOM 1162 C CA . GLY A 1 148 ? -2.427 12.355 12.099 1.00 48.03 148 GLY A CA 1
ATOM 1163 C C . GLY A 1 148 ? -2.088 13.577 11.243 1.00 48.03 148 GLY A C 1
ATOM 1164 O O . GLY A 1 148 ? -2.397 13.583 10.057 1.00 48.03 148 GLY A O 1
ATOM 1165 N N . LYS A 1 149 ? -1.529 14.618 11.871 1.00 43.44 149 LYS A N 1
ATOM 1166 C CA . LYS A 1 149 ? -0.897 15.774 11.236 1.00 43.44 149 LYS A CA 1
ATOM 1167 C C . LYS A 1 149 ? 0.607 15.622 11.378 1.00 43.44 149 LYS A C 1
ATOM 1169 O O . LYS A 1 149 ? 1.016 15.255 12.503 1.00 43.44 149 LYS A O 1
#

Organism: NCBI:txid153913

Radius of gyration: 16.08 Å; chains: 1; bounding box: 34×36×41 Å